Protein AF-A0AA51FJL1-F1 (afdb_monomer_lite)

Sequence (59 aa):
GVTSRWHTKKLPRKTHKGLRKVACIGPWHPSRVSFTVARAGQKGYHHRTEMNKKIYRIG

InterPro domains:
  IPR000597 Large ribosomal subunit protein uL3 [PF00297] (1-59)
  IPR009000 Translation protein, beta-barrel domain superfamily [SSF50447] (1-59)
  IPR044892 Ribosomal protein L3, domain 3, archaeal-type superfamily [G3DSA:4.10.960.10] (1-44)
  IPR045077 Large ribosomal subunit protein uL3, archaea/eukaryota [PTHR11363] (1-59)

Organism: NCBI:txid2847727

Radius of gyration: 18.35 Å; chains: 1; bounding box: 38×18×58 Å

pLDDT: mean 96.86, std 1.86, range [85.0, 98.5]

Structure (mmCIF, N/CA/C/O backbone):
data_AF-A0AA51FJL1-F1
#
_entry.id   AF-A0AA51FJL1-F1
#
loop_
_atom_site.group_PDB
_atom_site.id
_atom_site.type_symbol
_atom_site.label_atom_id
_atom_site.label_alt_id
_atom_site.label_comp_id
_atom_site.label_asym_id
_atom_site.label_e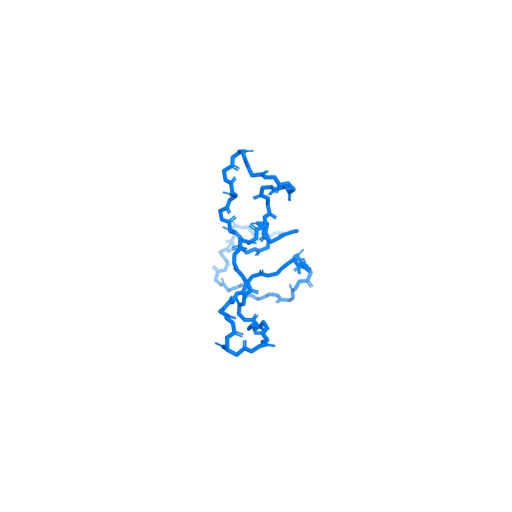ntity_id
_atom_site.label_seq_id
_atom_site.pdbx_PDB_ins_code
_atom_site.Cartn_x
_atom_site.Cartn_y
_atom_site.Cartn_z
_atom_site.occupancy
_atom_site.B_iso_or_equiv
_atom_site.auth_seq_id
_atom_site.auth_comp_id
_atom_site.auth_asym_id
_atom_site.auth_atom_id
_atom_site.pdbx_PDB_model_num
ATOM 1 N N . GLY A 1 1 ? 3.868 3.769 -0.764 1.00 93.38 1 GLY A N 1
ATOM 2 C CA . GLY A 1 1 ? 4.285 2.897 -1.890 1.00 93.38 1 GLY A CA 1
ATOM 3 C C . GLY A 1 1 ? 3.650 1.516 -1.790 1.00 93.38 1 GLY A C 1
ATOM 4 O O . GLY A 1 1 ? 3.107 1.196 -0.736 1.00 93.38 1 GLY A O 1
ATOM 5 N N . VAL A 1 2 ? 3.721 0.706 -2.855 1.00 97.31 2 VAL A N 1
ATOM 6 C CA . VAL A 1 2 ? 2.992 -0.579 -2.970 1.00 97.31 2 VAL A CA 1
ATOM 7 C C . VAL A 1 2 ? 3.242 -1.514 -1.780 1.00 97.31 2 VAL A C 1
ATOM 9 O O . VAL A 1 2 ? 2.282 -1.979 -1.178 1.00 97.31 2 VAL A O 1
ATOM 12 N N . THR A 1 3 ? 4.502 -1.704 -1.372 1.00 97.31 3 THR A N 1
ATOM 13 C CA . THR A 1 3 ? 4.868 -2.588 -0.248 1.00 97.31 3 THR A CA 1
ATOM 14 C C . THR A 1 3 ? 4.168 -2.231 1.064 1.00 97.31 3 THR A C 1
ATOM 16 O O . THR A 1 3 ? 3.762 -3.123 1.789 1.00 97.31 3 THR A O 1
ATOM 19 N N . SER A 1 4 ? 4.002 -0.944 1.387 1.00 97.19 4 SER A N 1
ATOM 20 C CA . SER A 1 4 ? 3.324 -0.551 2.633 1.00 97.19 4 SER A CA 1
ATOM 21 C C . SER A 1 4 ? 1.805 -0.682 2.516 1.00 97.19 4 SER A C 1
ATOM 23 O O . SER A 1 4 ? 1.157 -1.099 3.466 1.00 97.19 4 SER A O 1
ATOM 25 N N . ARG A 1 5 ? 1.220 -0.325 1.368 1.00 97.56 5 ARG A N 1
ATOM 26 C CA . ARG A 1 5 ? -0.240 -0.320 1.180 1.00 97.56 5 ARG A CA 1
ATOM 27 C C . ARG A 1 5 ? -0.821 -1.727 1.016 1.00 97.56 5 ARG A C 1
ATOM 29 O O . ARG A 1 5 ? -1.889 -1.991 1.548 1.00 97.56 5 ARG A O 1
ATOM 36 N N . TRP A 1 6 ? -0.105 -2.60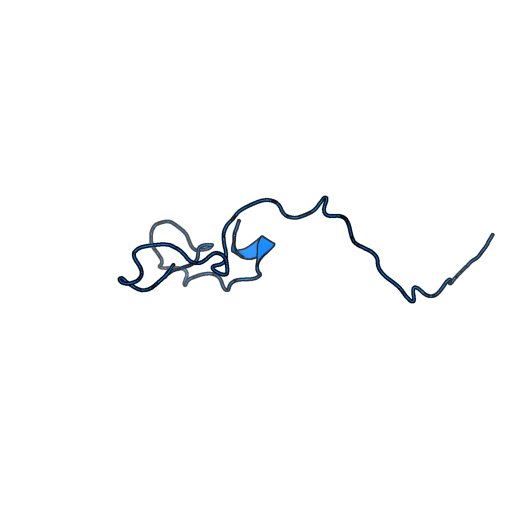0 0.311 1.00 97.50 6 TRP A N 1
ATOM 37 C CA . TRP A 1 6 ? -0.578 -3.925 -0.106 1.00 97.50 6 TRP A CA 1
ATOM 38 C C . TRP A 1 6 ? 0.284 -5.082 0.412 1.00 97.50 6 TRP A C 1
ATOM 40 O O . TRP A 1 6 ? 0.043 -6.223 0.044 1.00 97.50 6 TRP A O 1
ATOM 50 N N . HIS A 1 7 ? 1.309 -4.808 1.225 1.00 97.00 7 HIS A N 1
ATOM 51 C CA . HIS A 1 7 ? 2.175 -5.832 1.831 1.00 97.00 7 HIS A CA 1
ATOM 52 C C . HIS A 1 7 ? 2.920 -6.733 0.825 1.00 97.00 7 HIS A C 1
ATOM 54 O O . HIS A 1 7 ? 3.322 -7.846 1.148 1.00 97.00 7 HIS A O 1
ATOM 60 N N . THR A 1 8 ? 3.170 -6.248 -0.397 1.00 96.81 8 THR A N 1
ATOM 61 C CA . THR A 1 8 ? 3.914 -7.010 -1.415 1.00 96.81 8 THR A CA 1
ATOM 62 C C . THR A 1 8 ? 5.367 -7.244 -0.995 1.00 96.81 8 THR A C 1
ATOM 64 O O . THR A 1 8 ? 6.054 -6.304 -0.574 1.00 96.81 8 THR A O 1
ATOM 67 N N . LYS A 1 9 ? 5.878 -8.465 -1.200 1.00 96.94 9 LYS A N 1
ATOM 68 C CA . LYS A 1 9 ? 7.290 -8.804 -0.956 1.00 96.94 9 LYS A CA 1
ATOM 69 C C . LYS A 1 9 ? 8.216 -7.875 -1.753 1.00 96.94 9 LYS A C 1
ATOM 71 O O . LYS A 1 9 ? 7.951 -7.552 -2.909 1.00 96.94 9 LYS A O 1
ATOM 76 N N . LYS A 1 10 ? 9.300 -7.421 -1.119 1.00 97.56 10 LYS A N 1
ATOM 77 C CA . LYS A 1 10 ? 10.342 -6.628 -1.790 1.00 97.56 10 LYS A CA 1
ATOM 78 C C . LYS A 1 10 ? 11.090 -7.510 -2.793 1.00 97.56 10 LYS A C 1
ATOM 80 O O . LYS A 1 10 ? 11.307 -8.692 -2.531 1.00 97.56 10 LYS A O 1
ATOM 85 N N . LEU A 1 11 ? 11.518 -6.923 -3.903 1.00 98.12 11 LEU A N 1
ATOM 86 C CA . LEU A 1 11 ? 12.356 -7.603 -4.886 1.00 98.12 11 LEU A CA 1
ATOM 87 C C . LEU A 1 11 ? 13.775 -7.854 -4.333 1.00 98.12 11 LEU A C 1
ATOM 89 O O . LEU A 1 11 ? 14.193 -7.168 -3.391 1.00 98.12 11 LEU A O 1
ATOM 93 N N . PRO A 1 12 ? 14.528 -8.816 -4.900 1.00 98.12 12 PRO A N 1
ATOM 94 C CA . PRO A 1 12 ? 15.895 -9.116 -4.481 1.00 98.12 12 PRO A CA 1
ATOM 95 C C . PRO A 1 12 ? 16.816 -7.899 -4.564 1.00 98.12 12 PRO A C 1
ATOM 97 O O . PRO A 1 12 ? 16.693 -7.084 -5.477 1.00 98.12 12 PRO A O 1
ATOM 100 N N . ARG A 1 13 ? 17.798 -7.812 -3.657 1.00 97.69 13 ARG A N 1
ATOM 101 C CA . ARG A 1 13 ? 18.715 -6.663 -3.515 1.00 97.69 13 ARG A CA 1
ATOM 102 C C . ARG A 1 13 ? 19.380 -6.222 -4.826 1.00 97.69 13 ARG A C 1
ATOM 104 O O . ARG A 1 13 ? 19.581 -5.031 -5.018 1.00 97.69 13 ARG A O 1
ATOM 111 N N . LYS A 1 14 ? 19.704 -7.159 -5.725 1.00 97.62 14 LYS A N 1
ATOM 112 C CA . LYS A 1 14 ? 20.343 -6.886 -7.027 1.00 97.62 14 LYS A CA 1
ATOM 113 C C . LYS A 1 14 ? 19.358 -6.431 -8.123 1.00 97.62 14 LYS A C 1
ATOM 115 O O . LYS A 1 14 ? 19.657 -6.550 -9.304 1.00 97.62 14 LYS A O 1
ATOM 120 N N . THR A 1 15 ? 18.180 -5.921 -7.764 1.00 97.50 15 THR A N 1
ATOM 121 C CA . THR A 1 15 ? 17.237 -5.360 -8.742 1.00 97.50 15 THR A CA 1
ATOM 122 C C . THR A 1 15 ? 17.617 -3.921 -9.078 1.00 97.50 15 THR A C 1
ATOM 124 O O . THR A 1 15 ? 17.723 -3.072 -8.193 1.00 97.50 15 THR A O 1
ATOM 127 N N . HIS A 1 16 ? 17.747 -3.617 -10.367 1.00 97.00 16 HIS A N 1
ATOM 128 C CA . HIS A 1 16 ? 17.974 -2.253 -10.831 1.00 97.00 16 HIS A CA 1
ATOM 129 C C . HIS A 1 16 ? 16.695 -1.394 -10.725 1.00 97.00 16 HIS A C 1
ATOM 131 O O . HIS A 1 16 ? 15.568 -1.873 -10.920 1.00 97.00 16 HIS A O 1
ATOM 137 N N . LYS A 1 17 ? 16.863 -0.100 -10.418 1.00 95.00 17 LYS A N 1
ATOM 138 C CA . LYS A 1 17 ? 15.768 0.879 -10.256 1.00 95.00 17 LYS A CA 1
ATOM 139 C C . LYS A 1 17 ? 14.745 0.478 -9.178 1.00 95.00 17 LYS A C 1
ATOM 141 O O . LYS A 1 17 ? 13.532 0.544 -9.393 1.00 95.00 17 LYS A O 1
ATOM 146 N N . GLY A 1 18 ? 15.239 0.033 -8.023 1.00 95.81 18 GLY A N 1
ATOM 147 C CA . GLY A 1 18 ? 14.468 -0.072 -6.782 1.00 95.81 18 GLY A CA 1
ATOM 148 C C . GLY A 1 18 ? 13.831 -1.434 -6.485 1.00 95.81 18 GLY A C 1
ATOM 149 O O . GLY A 1 18 ? 13.459 -2.201 -7.369 1.00 95.81 18 GLY A O 1
ATOM 150 N N . LEU A 1 19 ? 13.673 -1.694 -5.182 1.00 97.75 19 LEU A N 1
ATOM 151 C CA . LEU A 1 19 ? 13.240 -2.980 -4.618 1.00 97.75 19 LEU A CA 1
ATOM 152 C C . LEU A 1 19 ? 11.752 -3.023 -4.235 1.00 97.75 19 LEU A C 1
ATOM 154 O O . LEU A 1 19 ? 11.171 -4.093 -4.090 1.00 97.75 19 LEU A O 1
ATOM 158 N N . ARG A 1 20 ? 11.132 -1.862 -3.995 1.00 97.69 20 ARG A N 1
ATOM 159 C CA . ARG A 1 20 ? 9.785 -1.735 -3.403 1.00 97.69 20 ARG A CA 1
ATOM 160 C C . ARG A 1 20 ? 8.719 -1.473 -4.477 1.00 97.69 20 ARG A C 1
ATOM 162 O O . ARG A 1 20 ? 8.009 -0.470 -4.414 1.00 97.69 20 ARG A O 1
ATOM 169 N N . LYS A 1 21 ? 8.645 -2.361 -5.472 1.00 97.00 21 LYS A N 1
ATOM 170 C CA . LYS A 1 21 ? 7.727 -2.299 -6.624 1.00 97.00 21 LYS A CA 1
ATOM 171 C C . LYS A 1 21 ? 7.148 -3.680 -6.946 1.00 97.00 21 LYS A C 1
ATOM 173 O O . LYS A 1 21 ? 7.706 -4.686 -6.520 1.00 97.00 21 LYS A O 1
ATOM 178 N N . VAL A 1 22 ? 6.058 -3.716 -7.709 1.00 97.25 22 VAL A N 1
ATOM 179 C CA . VAL A 1 22 ? 5.580 -4.951 -8.357 1.00 97.25 22 VAL A CA 1
ATOM 180 C C . VAL A 1 22 ? 6.404 -5.166 -9.626 1.00 97.25 22 VAL A C 1
ATOM 182 O O . VAL A 1 22 ? 6.653 -4.199 -10.343 1.00 97.25 22 VAL A O 1
ATOM 185 N N . ALA A 1 23 ? 6.850 -6.398 -9.887 1.00 97.12 23 ALA A N 1
ATOM 186 C CA . ALA A 1 23 ? 7.640 -6.709 -11.079 1.00 97.12 23 ALA A CA 1
ATOM 187 C C . ALA A 1 23 ? 6.781 -6.722 -12.357 1.00 97.12 23 ALA A C 1
ATOM 189 O O . ALA A 1 23 ? 7.050 -5.954 -13.274 1.00 97.12 23 ALA A O 1
ATOM 190 N N . CYS A 1 24 ? 5.729 -7.547 -12.395 1.00 96.50 24 CYS A N 1
ATOM 191 C CA . CYS A 1 24 ? 4.801 -7.653 -13.523 1.00 96.50 24 CYS A CA 1
ATOM 192 C C . CYS A 1 24 ? 3.439 -7.043 -13.161 1.00 96.50 24 CYS A C 1
ATOM 194 O O . CYS A 1 24 ? 2.924 -7.289 -12.072 1.00 96.50 24 CYS A O 1
ATOM 196 N N . ILE A 1 25 ? 2.862 -6.245 -14.061 1.00 97.12 25 ILE A N 1
ATOM 197 C CA . ILE A 1 25 ? 1.591 -5.531 -13.840 1.00 97.12 25 ILE A CA 1
ATOM 198 C C . ILE A 1 25 ? 0.414 -6.100 -14.647 1.00 97.12 25 ILE A C 1
ATOM 200 O O . ILE A 1 25 ? -0.699 -5.599 -14.505 1.00 97.12 25 ILE A O 1
ATOM 204 N N . GLY A 1 26 ? 0.657 -7.116 -15.476 1.00 97.56 26 GLY A N 1
ATOM 205 C CA . GLY A 1 26 ? -0.345 -7.783 -16.306 1.00 97.56 26 GLY A CA 1
ATOM 206 C C . GLY A 1 26 ? 0.275 -8.500 -17.515 1.00 97.56 26 GLY A C 1
ATOM 207 O O . GLY A 1 26 ? 1.444 -8.257 -17.824 1.00 97.56 26 GLY A O 1
ATOM 208 N N . PRO A 1 27 ? -0.487 -9.390 -18.176 1.00 97.12 27 PRO A N 1
ATOM 209 C CA . PRO A 1 27 ? -0.120 -9.968 -19.469 1.00 97.12 27 PRO A CA 1
ATOM 210 C C . PRO A 1 27 ? -0.219 -8.923 -20.594 1.00 97.12 27 PRO A C 1
ATOM 212 O O . PRO A 1 27 ? -0.681 -7.805 -20.374 1.00 97.12 27 PRO A O 1
ATOM 215 N N . TRP A 1 28 ? 0.184 -9.298 -21.811 1.00 97.25 28 TRP A N 1
ATOM 216 C CA . TRP A 1 28 ? 0.052 -8.433 -22.991 1.00 97.25 28 TRP A CA 1
ATOM 217 C C . TRP A 1 28 ? -1.416 -8.129 -23.318 1.00 97.25 28 TRP A C 1
ATOM 219 O O . TRP A 1 28 ? -1.789 -6.971 -23.485 1.00 97.25 28 TRP A O 1
ATOM 229 N N . HIS A 1 29 ? -2.246 -9.171 -23.412 1.00 96.38 29 HIS A N 1
ATOM 230 C CA . HIS A 1 29 ? -3.680 -9.057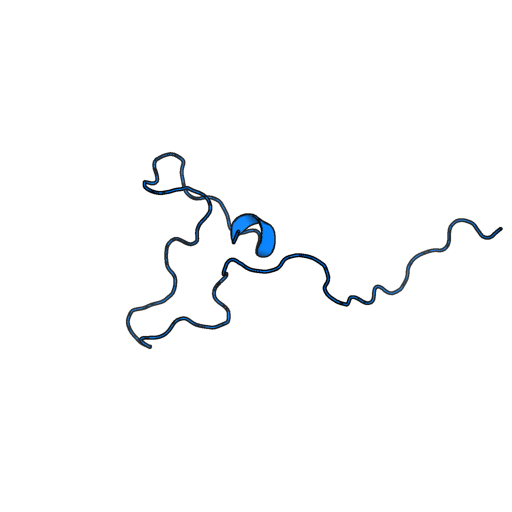 -23.669 1.00 96.38 29 HIS A CA 1
ATOM 231 C C . HIS A 1 29 ? -4.440 -9.483 -22.404 1.00 96.38 29 HIS A C 1
ATOM 233 O O . HIS A 1 29 ? -4.169 -10.571 -21.890 1.00 96.38 29 HIS A O 1
ATOM 239 N N . PRO A 1 30 ? -5.381 -8.676 -21.883 1.00 96.44 30 PRO A N 1
ATOM 240 C CA . PRO A 1 30 ? -5.846 -7.387 -22.404 1.00 96.44 30 PRO A CA 1
ATOM 241 C C . PRO A 1 30 ? -4.819 -6.254 -22.215 1.00 96.44 30 PRO A C 1
ATOM 243 O O . PRO A 1 30 ? -4.159 -6.193 -21.182 1.00 96.44 30 PRO A O 1
ATOM 246 N N . SER A 1 31 ? -4.750 -5.314 -23.169 1.00 97.06 31 SER A N 1
ATOM 247 C CA . SER A 1 31 ? -3.800 -4.181 -23.194 1.00 97.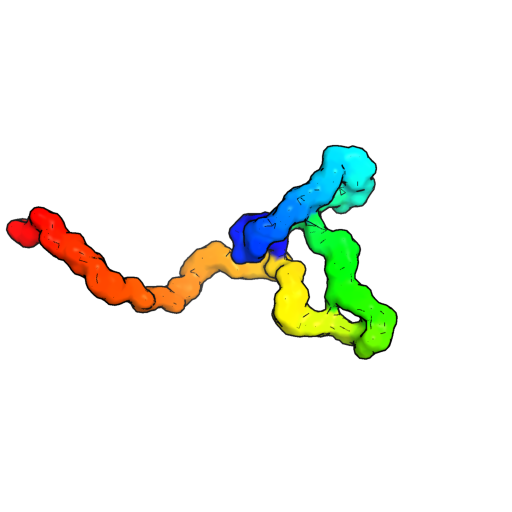06 31 SER A CA 1
ATOM 248 C C . SER A 1 31 ? -4.145 -3.065 -22.191 1.00 97.06 31 SER A C 1
ATOM 250 O O . SER A 1 31 ? -4.161 -1.880 -22.522 1.00 97.06 31 SER A O 1
ATOM 252 N N . ARG A 1 32 ? -4.485 -3.440 -20.953 1.00 97.31 32 ARG A N 1
ATOM 253 C CA . ARG A 1 32 ? -4.834 -2.546 -19.843 1.00 97.31 32 ARG A CA 1
ATOM 254 C C . ARG A 1 32 ? -4.452 -3.174 -18.506 1.00 97.31 32 ARG A C 1
ATOM 256 O O . ARG A 1 32 ? -4.459 -4.390 -18.344 1.00 97.31 32 ARG A O 1
ATOM 263 N N . VAL A 1 33 ? -4.183 -2.339 -17.508 1.00 97.31 33 VAL A N 1
ATOM 264 C CA . VAL A 1 33 ? -3.881 -2.807 -16.147 1.00 97.31 33 VAL A CA 1
ATOM 265 C C . VAL A 1 33 ? -5.185 -3.087 -15.397 1.00 97.31 33 VAL A C 1
ATOM 267 O O . VAL A 1 33 ? -6.070 -2.234 -15.359 1.00 97.31 33 VAL A O 1
ATOM 270 N N . SER A 1 34 ? -5.302 -4.264 -14.777 1.00 97.44 34 SER A N 1
ATOM 271 C CA . SER A 1 34 ? -6.458 -4.600 -13.933 1.00 97.44 34 SER A CA 1
ATOM 272 C C . SER A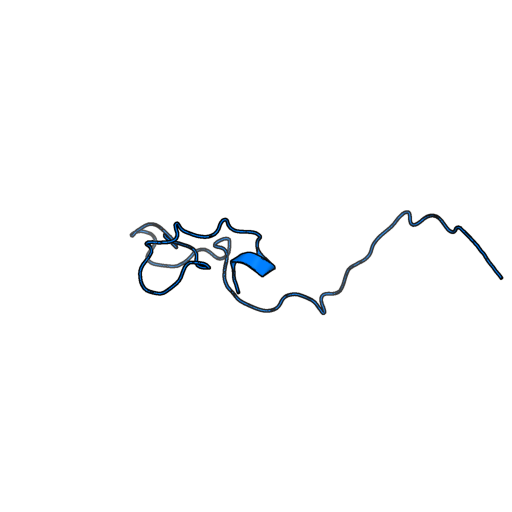 1 34 ? -6.483 -3.761 -12.650 1.00 97.44 34 SER A C 1
ATOM 274 O O . SER A 1 34 ? -5.443 -3.492 -12.047 1.00 97.44 34 SER A O 1
ATOM 276 N N . PHE A 1 35 ? -7.681 -3.403 -12.183 1.00 97.19 35 PHE A N 1
ATOM 277 C CA . PHE A 1 35 ? -7.885 -2.641 -10.945 1.00 97.19 35 PHE A CA 1
ATOM 278 C C . PHE A 1 35 ? -7.427 -3.396 -9.687 1.00 97.19 35 PHE A C 1
ATOM 280 O O . PHE A 1 35 ? -7.092 -2.776 -8.680 1.00 97.19 35 PHE A O 1
ATOM 287 N N . THR A 1 36 ? -7.395 -4.729 -9.745 1.00 97.12 36 THR A N 1
ATOM 288 C CA . THR A 1 36 ? -6.944 -5.586 -8.640 1.00 97.12 36 THR A CA 1
ATOM 289 C C . THR A 1 36 ? -5.426 -5.571 -8.458 1.00 97.12 36 THR A C 1
ATOM 291 O O . THR A 1 36 ? -4.926 -5.996 -7.417 1.00 97.12 36 THR A O 1
ATOM 294 N N . VAL A 1 37 ? -4.665 -5.081 -9.446 1.00 97.50 37 VAL A N 1
ATOM 295 C CA . VAL A 1 37 ? -3.201 -5.025 -9.373 1.00 97.50 37 VAL A CA 1
ATOM 296 C C . VAL A 1 37 ? -2.779 -4.006 -8.320 1.00 97.50 37 VAL A C 1
ATOM 298 O O . VAL A 1 37 ? -3.162 -2.837 -8.354 1.00 97.50 37 VAL A O 1
ATOM 301 N N . ALA A 1 38 ? -1.919 -4.433 -7.397 1.00 97.75 38 ALA A N 1
ATOM 302 C CA . ALA A 1 38 ? -1.425 -3.588 -6.321 1.00 97.75 38 ALA A CA 1
ATOM 303 C C . ALA A 1 38 ? -0.682 -2.344 -6.856 1.00 97.75 38 ALA A C 1
ATOM 305 O O . ALA A 1 38 ? 0.341 -2.439 -7.541 1.00 97.75 38 ALA A O 1
ATOM 306 N N . ARG A 1 39 ? -1.169 -1.150 -6.494 1.00 97.75 39 ARG A N 1
ATOM 307 C CA . ARG A 1 39 ? -0.581 0.150 -6.871 1.00 97.75 39 ARG A CA 1
ATOM 308 C C . ARG A 1 39 ? -0.318 1.054 -5.671 1.00 97.75 39 ARG A C 1
ATOM 310 O O . ARG A 1 39 ? -0.976 0.966 -4.631 1.00 97.75 39 ARG A O 1
ATOM 317 N N . ALA A 1 40 ? 0.664 1.945 -5.807 1.00 97.69 40 ALA A N 1
ATOM 318 C CA . ALA A 1 40 ? 0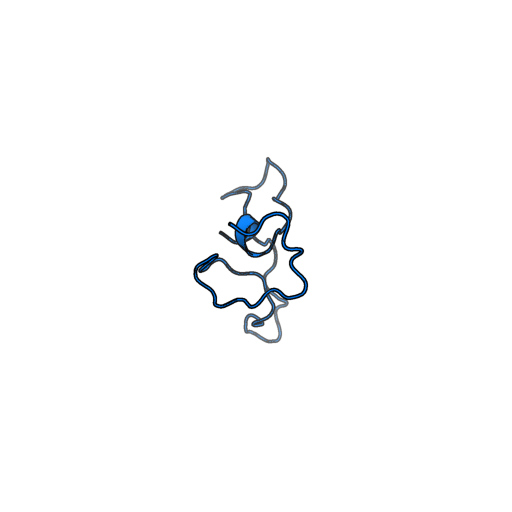.888 2.995 -4.819 1.00 97.69 40 ALA A CA 1
ATOM 319 C C . ALA A 1 40 ? -0.339 3.922 -4.742 1.00 97.69 40 ALA A C 1
ATOM 321 O O . ALA A 1 40 ? -1.163 3.948 -5.649 1.00 97.69 40 ALA A O 1
ATOM 322 N N . GLY A 1 41 ? -0.493 4.623 -3.625 1.00 97.31 41 GLY A N 1
ATOM 323 C CA . GLY A 1 41 ? -1.627 5.507 -3.375 1.00 97.31 41 GLY A CA 1
ATOM 324 C C . GLY A 1 41 ? -1.850 5.689 -1.880 1.00 97.31 41 GLY A C 1
ATOM 325 O O . GLY A 1 41 ? -0.998 5.289 -1.075 1.00 97.31 41 GLY A O 1
ATOM 326 N N . GLN A 1 42 ? -2.998 6.263 -1.533 1.00 97.81 42 GLN A N 1
ATOM 327 C CA . GLN A 1 42 ? -3.373 6.588 -0.162 1.00 97.81 42 GLN A CA 1
ATOM 328 C C . GLN A 1 42 ? -3.427 5.343 0.739 1.00 97.81 42 GLN A C 1
ATOM 330 O O . GLN A 1 42 ? -3.938 4.285 0.362 1.00 97.81 42 GLN A O 1
ATOM 335 N N . LYS A 1 43 ? -2.879 5.481 1.949 1.00 97.19 43 LYS A N 1
ATOM 336 C CA . LYS A 1 43 ? -2.939 4.509 3.047 1.00 97.19 43 LYS A CA 1
ATOM 337 C C . LYS A 1 43 ? -3.236 5.298 4.326 1.00 97.19 43 LYS A C 1
ATOM 339 O O . LYS A 1 43 ? -2.446 6.163 4.676 1.00 97.19 43 LYS A O 1
ATOM 344 N N . GLY A 1 44 ? -4.342 4.993 5.003 1.00 97.12 44 GLY A N 1
ATOM 345 C CA . GLY A 1 44 ? -4.840 5.781 6.144 1.00 97.12 44 GLY A CA 1
ATOM 346 C C . GLY A 1 44 ? -5.924 6.794 5.755 1.00 97.12 44 GLY A C 1
ATOM 347 O O . GLY A 1 44 ? -6.180 6.982 4.567 1.00 97.12 44 GLY A O 1
ATOM 348 N N . TYR A 1 45 ? -6.605 7.371 6.752 1.00 97.88 45 TYR A N 1
ATOM 349 C CA . TYR A 1 45 ? -7.760 8.270 6.569 1.00 97.88 45 TYR A CA 1
ATOM 350 C C . TYR A 1 45 ? -8.919 7.643 5.764 1.00 97.88 45 TYR A C 1
ATOM 352 O O . TYR A 1 45 ? -9.581 8.295 4.967 1.00 97.88 45 TYR A O 1
ATOM 360 N N . HIS A 1 46 ? -9.135 6.336 5.938 1.00 98.19 46 HIS A N 1
ATOM 361 C CA . HIS A 1 46 ? -10.306 5.649 5.392 1.00 98.19 46 HIS A CA 1
ATOM 362 C C . HIS A 1 46 ? -11.296 5.436 6.532 1.00 98.19 46 HIS A C 1
ATOM 364 O O . HIS A 1 46 ? -10.879 5.077 7.634 1.00 98.19 46 HIS A O 1
ATOM 370 N N . HIS A 1 47 ? -12.587 5.594 6.262 1.00 98.50 47 HIS A N 1
ATOM 371 C CA . HIS A 1 47 ? -13.623 5.251 7.227 1.00 98.50 47 HIS A CA 1
ATOM 372 C C . HIS A 1 47 ? -13.615 3.732 7.475 1.00 98.50 47 HIS A C 1
ATOM 374 O O . HIS A 1 47 ? -13.643 2.935 6.532 1.00 98.50 47 HIS A O 1
ATOM 380 N N . ARG A 1 48 ? -13.520 3.333 8.748 1.00 97.88 48 ARG A N 1
ATOM 381 C CA . ARG A 1 48 ? -13.612 1.948 9.220 1.00 97.88 48 ARG A CA 1
ATOM 382 C C . ARG A 1 48 ? -14.552 1.886 10.418 1.00 97.88 48 ARG A C 1
ATOM 384 O O . ARG A 1 48 ? -14.574 2.809 11.224 1.00 97.88 48 ARG A O 1
ATOM 391 N N . THR A 1 49 ? -15.253 0.771 10.549 1.00 97.38 49 THR A N 1
ATOM 392 C CA . THR A 1 49 ? -16.057 0.440 11.725 1.00 97.38 49 THR A CA 1
ATOM 393 C C . THR A 1 49 ? -15.526 -0.870 12.282 1.00 97.38 49 THR A C 1
ATOM 395 O O . THR A 1 49 ? -15.451 -1.862 11.558 1.00 97.38 49 THR A O 1
ATOM 398 N N . GLU A 1 50 ? -15.124 -0.872 13.550 1.00 97.75 50 GLU A N 1
ATOM 399 C CA . GLU A 1 50 ? -14.654 -2.069 14.245 1.00 97.75 50 GLU A CA 1
ATOM 400 C C . GLU A 1 50 ? -15.635 -2.414 15.367 1.00 97.75 50 GLU A C 1
ATOM 402 O O . GLU A 1 50 ? -15.933 -1.576 16.214 1.00 97.75 50 GLU A O 1
ATOM 407 N N . MET A 1 51 ? -16.146 -3.644 15.370 1.00 97.69 51 MET A N 1
ATOM 408 C CA . MET A 1 51 ? -17.118 -4.122 16.360 1.00 97.69 51 MET A CA 1
ATOM 409 C C . MET A 1 51 ? -16.437 -4.929 17.475 1.00 97.69 51 MET A C 1
ATOM 411 O O . MET A 1 51 ? -15.265 -5.296 17.362 1.00 97.69 51 MET A O 1
ATOM 415 N N . ASN A 1 52 ? -17.187 -5.237 18.540 1.00 97.06 52 ASN A N 1
ATOM 416 C CA . ASN A 1 52 ? -16.788 -6.159 19.615 1.00 97.06 52 ASN A CA 1
ATOM 417 C C . ASN A 1 52 ? -15.516 -5.750 20.380 1.00 97.06 52 ASN A C 1
ATOM 419 O O . ASN A 1 52 ? -14.726 -6.595 20.804 1.00 97.06 52 ASN A O 1
ATOM 423 N N . LYS A 1 53 ? -15.297 -4.447 20.573 1.00 96.62 53 LYS A N 1
ATOM 424 C CA . LYS A 1 53 ? -14.216 -3.957 21.434 1.00 96.62 53 LYS A CA 1
ATOM 425 C C . LYS A 1 53 ? -14.629 -4.088 22.896 1.00 96.62 53 LYS A C 1
ATOM 427 O O . LYS A 1 53 ? -15.620 -3.497 23.316 1.00 96.62 53 LYS A O 1
ATOM 432 N N . LYS A 1 54 ? -13.870 -4.874 23.666 1.00 97.19 54 LYS A N 1
ATOM 433 C CA . LYS A 1 54 ? -14.102 -5.039 25.105 1.00 97.19 54 LYS A CA 1
ATOM 434 C C . LYS A 1 54 ? -13.804 -3.726 25.828 1.00 97.19 54 LYS A C 1
ATOM 436 O O . LYS A 1 54 ? -12.729 -3.155 25.655 1.00 97.19 54 LYS A O 1
ATOM 441 N N . ILE A 1 55 ? -14.744 -3.276 26.653 1.00 95.56 55 ILE A N 1
ATOM 442 C CA . ILE A 1 55 ? -14.545 -2.130 27.539 1.00 95.56 55 ILE A CA 1
ATOM 443 C C . ILE A 1 55 ? -13.828 -2.633 28.797 1.00 95.56 55 ILE A C 1
ATOM 445 O O . ILE A 1 55 ? -14.329 -3.525 29.479 1.00 95.56 55 ILE A O 1
ATOM 449 N N . TYR A 1 56 ? -12.635 -2.103 29.077 1.00 96.62 56 TYR A N 1
ATOM 450 C CA . TYR A 1 56 ? -11.817 -2.525 30.225 1.00 96.62 56 TYR A CA 1
ATOM 451 C C . TYR A 1 56 ? -12.006 -1.649 31.465 1.00 96.62 56 TYR A C 1
ATOM 453 O O . TYR A 1 56 ? -11.836 -2.125 32.583 1.00 96.62 56 TYR A O 1
ATOM 461 N N . ARG A 1 57 ? -12.349 -0.375 31.276 1.00 94.94 57 ARG A N 1
ATOM 462 C CA . ARG A 1 57 ? -12.607 0.587 32.346 1.00 94.94 57 ARG A CA 1
ATOM 463 C C . ARG A 1 57 ? -13.660 1.579 31.869 1.00 94.94 57 ARG A C 1
ATOM 465 O O . ARG A 1 57 ? -13.640 1.976 30.707 1.00 94.94 57 ARG A O 1
ATOM 472 N N . ILE A 1 58 ? -14.546 1.962 32.779 1.00 92.62 58 ILE A N 1
ATOM 473 C CA . ILE A 1 58 ? -15.512 3.050 32.626 1.00 92.62 58 ILE A CA 1
ATOM 474 C C . ILE A 1 58 ? -15.339 3.933 33.862 1.00 92.62 58 ILE A C 1
ATOM 476 O O . ILE A 1 58 ? -15.222 3.399 34.967 1.00 92.62 58 ILE A O 1
ATOM 480 N N . GLY A 1 59 ? -15.253 5.246 33.675 1.00 85.00 59 GLY A N 1
ATOM 481 C CA . GLY A 1 59 ? -15.052 6.229 34.739 1.00 85.00 59 GLY A CA 1
ATOM 482 C C . GLY A 1 59 ? -14.698 7.589 34.175 1.00 85.00 59 GLY A C 1
ATOM 483 O O . GLY A 1 59 ? -14.015 7.606 33.126 1.00 85.00 59 GLY A O 1
#

Foldseek 3Di:
DQCVQPVDAFQDPPDPPGGRDDDDQDDPPPVDGDPPGGDDDDDDPDDDDDDDDDDPDDD

Secondary structure (DSSP, 8-state):
-HHHHH-PPPPPTT-TT-SSS-S----SSSSS--TTS------S--------PPP----